Protein AF-A0A523SKN9-F1 (afdb_monomer)

Sequence (69 aa):
MTKTGDHVRCPQCGGPARVVWISQDEKTEAIKCTRYHSQISPPPTKFSSRAQSKTKKGMVFLIEINQKK

Foldseek 3Di:
DFDFQDWDADPVPRATWTFHDADPVRFKTKIWHQDWDFDQQPDDDPPDPDRDGDTDGGDIDIDTPPPPD

Secondary structure (DSSP, 8-state):
---TT-EEE-TTTS-EEEEEEE-TTSSEEEEEESSEEEE-PSPPPTT-S----EEEES-EEEEE-----

Solvent-accessible surface area (backbone atoms only — not comparable to full-atom values): 4266 Å² total; per-residue (Å²): 132,90,50,73,67,38,83,44,63,23,92,90,75,65,43,64,20,27,28,74,41,67,44,96,84,66,46,37,36,32,34,32,21,71,52,73,42,72,40,79,50,72,75,59,53,102,88,46,99,69,66,62,70,47,73,40,66,54,52,69,45,80,41,72,55,79,75,80,124

pLDDT: mean 80.8, std 15.56, range [39.31, 95.94]

Nearest PDB structures (foldseek):
  8rap-assembly1_Z  TM=5.886E-01  e=3.045E-01  Saccharomyces cerevisiae
  5xon-assembly1_W  TM=7.329E-01  e=4.240E+00  Komagataella phaffii GS115
  2b2e-assembly1_B  TM=3.150E-01  e=7.179E+00  Escherichia phage MS2

Structure (mmCIF, N/CA/C/O backbone):
data_AF-A0A523SKN9-F1
#
_entry.id   AF-A0A523SKN9-F1
#
loop_
_atom_site.group_PDB
_atom_site.id
_atom_site.type_symbol
_atom_site.label_atom_id
_atom_site.label_alt_id
_atom_site.label_comp_id
_atom_site.label_asym_id
_atom_site.label_entity_id
_atom_site.label_seq_id
_atom_site.pdbx_PDB_ins_code
_atom_site.Cartn_x
_atom_site.Cartn_y
_atom_site.Cartn_z
_atom_site.occupancy
_atom_site.B_iso_or_equiv
_atom_site.auth_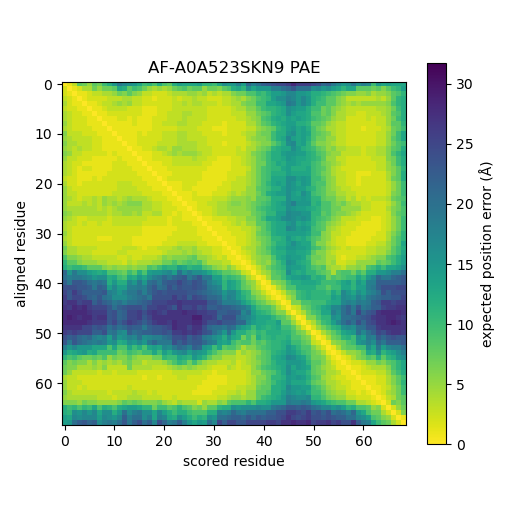seq_id
_atom_site.auth_comp_id
_atom_site.auth_asym_id
_atom_site.auth_atom_id
_atom_site.pdbx_PDB_model_num
ATOM 1 N N . MET A 1 1 ? -15.922 4.690 2.452 1.00 65.12 1 MET A N 1
ATOM 2 C CA . MET A 1 1 ? -15.062 3.601 2.950 1.00 65.12 1 MET A CA 1
ATOM 3 C C . MET A 1 1 ? -14.338 2.990 1.776 1.00 65.12 1 MET A C 1
ATOM 5 O O . MET A 1 1 ? -15.009 2.545 0.850 1.00 65.12 1 MET A O 1
ATOM 9 N N . THR A 1 2 ? -13.010 3.032 1.796 1.00 79.44 2 THR A N 1
ATOM 10 C CA . THR A 1 2 ? -12.171 2.242 0.893 1.00 79.44 2 THR A CA 1
ATOM 11 C C . THR A 1 2 ? -12.365 0.757 1.189 1.00 79.44 2 THR A C 1
ATOM 13 O O . THR A 1 2 ? -12.592 0.363 2.332 1.00 79.44 2 THR A O 1
ATOM 16 N N . LYS A 1 3 ? -12.313 -0.072 0.152 1.00 88.44 3 LYS A N 1
ATOM 17 C CA . LYS A 1 3 ? -12.376 -1.532 0.222 1.00 88.44 3 LYS A CA 1
ATOM 18 C C . LYS A 1 3 ? -11.102 -2.127 -0.356 1.00 88.44 3 LYS A C 1
ATOM 20 O O . LYS A 1 3 ? -10.428 -1.531 -1.196 1.00 88.44 3 LYS A O 1
ATOM 25 N N . THR A 1 4 ? -10.772 -3.345 0.067 1.00 91.31 4 THR A N 1
ATOM 26 C CA . THR A 1 4 ? -9.704 -4.107 -0.583 1.00 91.31 4 THR A CA 1
ATOM 27 C C . THR A 1 4 ? -10.017 -4.277 -2.071 1.00 91.31 4 THR A C 1
ATOM 29 O O . THR A 1 4 ? -11.102 -4.716 -2.440 1.00 91.31 4 THR A O 1
ATOM 32 N N . GLY A 1 5 ? -9.055 -3.927 -2.922 1.00 92.00 5 GLY A N 1
ATOM 33 C CA . GLY A 1 5 ? -9.183 -3.918 -4.377 1.00 92.00 5 GLY A CA 1
ATOM 34 C C . GLY A 1 5 ? -9.357 -2.527 -4.991 1.00 92.00 5 GLY A C 1
ATOM 35 O O . GLY A 1 5 ? -9.062 -2.382 -6.180 1.00 92.00 5 GLY A O 1
ATOM 36 N N . ASP A 1 6 ? -9.746 -1.520 -4.204 1.00 93.50 6 ASP A N 1
ATOM 37 C CA . ASP A 1 6 ? -10.008 -0.166 -4.699 1.00 93.50 6 ASP A CA 1
ATOM 38 C C . ASP A 1 6 ? -8.766 0.483 -5.313 1.00 93.50 6 ASP A C 1
ATOM 40 O O . ASP A 1 6 ? -7.633 0.295 -4.851 1.00 93.50 6 ASP A O 1
ATOM 44 N N . HIS A 1 7 ? -8.985 1.287 -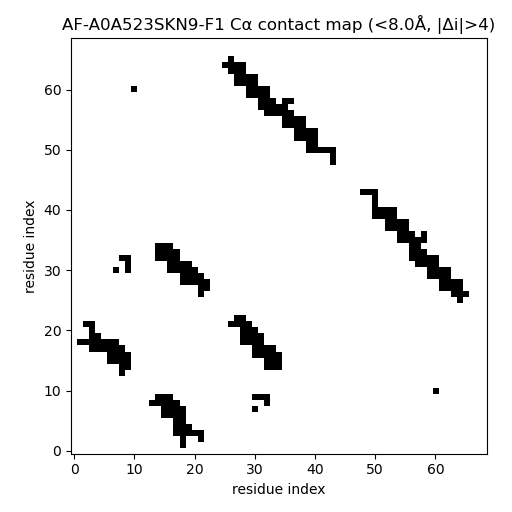6.358 1.00 94.06 7 HIS A N 1
ATOM 45 C CA . HIS A 1 7 ? -7.943 2.107 -6.966 1.00 94.06 7 HIS A CA 1
ATOM 46 C C . HIS A 1 7 ? -7.704 3.366 -6.145 1.00 94.06 7 HIS A C 1
ATOM 48 O O . HIS A 1 7 ? -8.597 4.186 -5.947 1.00 94.06 7 HIS A O 1
ATOM 54 N N . VAL A 1 8 ? -6.455 3.552 -5.739 1.00 92.75 8 VAL A N 1
ATOM 55 C CA . VAL A 1 8 ? -6.002 4.711 -4.969 1.00 92.75 8 VAL A CA 1
ATOM 56 C C . VAL A 1 8 ? -4.704 5.252 -5.560 1.00 92.75 8 VAL A C 1
ATOM 58 O O . VAL A 1 8 ? -4.100 4.652 -6.458 1.00 92.75 8 VAL A O 1
ATOM 61 N N . ARG A 1 9 ? -4.262 6.414 -5.076 1.00 93.06 9 ARG A N 1
ATOM 62 C CA . ARG A 1 9 ? -2.963 6.978 -5.450 1.00 93.06 9 ARG A CA 1
ATOM 63 C C . ARG A 1 9 ? -1.885 6.483 -4.496 1.00 93.06 9 ARG A C 1
ATOM 65 O O . ARG A 1 9 ? -2.095 6.401 -3.292 1.00 93.06 9 ARG A O 1
ATOM 72 N N . CYS A 1 10 ? -0.718 6.166 -5.043 1.00 91.75 10 CYS A N 1
ATOM 73 C CA . CYS A 1 10 ? 0.458 5.824 -4.260 1.00 91.75 10 CYS A CA 1
ATOM 74 C C . CYS A 1 10 ? 0.843 7.020 -3.378 1.00 91.75 10 CYS A C 1
ATOM 76 O O . CYS A 1 10 ? 1.077 8.100 -3.930 1.00 91.75 10 CYS A O 1
ATOM 78 N N . PRO A 1 11 ? 0.981 6.845 -2.056 1.00 89.25 11 PRO A N 1
ATOM 79 C CA . PRO A 1 11 ? 1.322 7.947 -1.160 1.00 89.25 11 PRO A CA 1
ATOM 80 C C . PRO A 1 11 ? 2.727 8.510 -1.423 1.00 89.25 11 PRO A C 1
ATOM 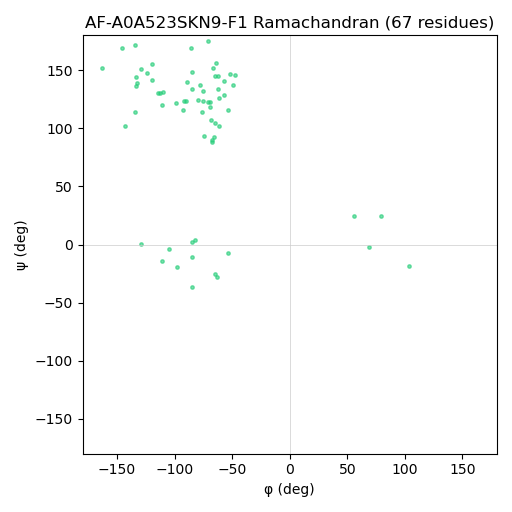82 O O . PRO A 1 11 ? 2.970 9.683 -1.172 1.00 89.25 11 PRO A O 1
ATOM 85 N N . GLN A 1 12 ? 3.646 7.710 -1.979 1.00 89.19 12 GLN A N 1
ATOM 86 C CA . GLN A 1 12 ? 5.015 8.154 -2.254 1.00 89.19 12 GLN A CA 1
ATOM 87 C C . GLN A 1 12 ?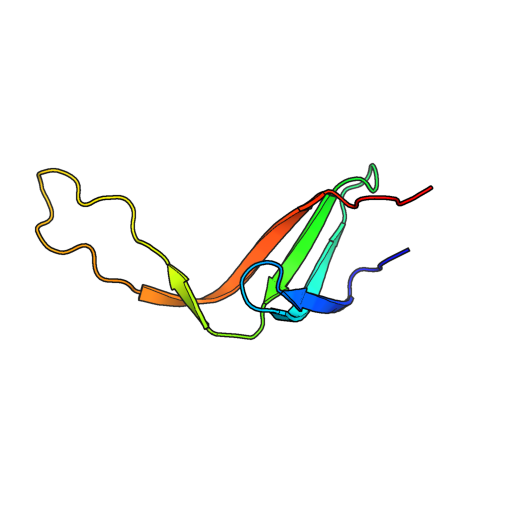 5.171 8.887 -3.600 1.00 89.19 12 GLN A C 1
ATOM 89 O O . GLN A 1 12 ? 5.992 9.792 -3.702 1.00 89.19 12 GLN A O 1
ATOM 94 N N . CYS A 1 13 ? 4.454 8.487 -4.659 1.00 90.06 13 CYS A N 1
ATOM 95 C CA . CYS A 1 13 ? 4.677 9.028 -6.015 1.00 90.06 13 CYS A CA 1
ATOM 96 C C . CYS A 1 13 ? 3.419 9.529 -6.736 1.00 90.06 13 CYS A C 1
ATOM 98 O O . CYS A 1 13 ? 3.500 9.912 -7.901 1.00 90.06 13 CYS A O 1
ATOM 100 N N . GLY A 1 14 ? 2.241 9.448 -6.111 1.00 91.31 14 GLY A N 1
ATOM 101 C CA . GLY A 1 14 ? 0.955 9.816 -6.715 1.00 91.31 14 GLY A CA 1
ATOM 102 C C . GLY A 1 14 ? 0.476 8.893 -7.846 1.00 91.31 14 GLY A C 1
ATOM 103 O O . GLY A 1 14 ? -0.610 9.098 -8.384 1.00 91.31 14 GLY A O 1
ATOM 104 N N . GLY A 1 15 ? 1.265 7.879 -8.220 1.00 92.31 15 GLY A N 1
ATOM 105 C CA . GLY A 1 15 ? 0.945 6.931 -9.286 1.00 92.31 15 GLY A CA 1
ATOM 106 C C . GLY A 1 15 ? -0.191 5.958 -8.937 1.00 92.31 15 GLY A C 1
ATOM 107 O O . GLY A 1 15 ? -0.657 5.931 -7.801 1.00 92.31 15 GLY A O 1
ATOM 108 N N . PRO A 1 16 ? -0.624 5.116 -9.892 1.00 94.25 16 PRO A N 1
ATOM 109 C CA . PRO A 1 16 ? -1.673 4.132 -9.661 1.00 94.25 16 PRO A CA 1
ATOM 110 C C . PRO A 1 16 ? -1.265 3.107 -8.597 1.00 94.25 16 PRO A C 1
ATOM 112 O O . PRO A 1 16 ? -0.159 2.553 -8.612 1.00 94.25 16 PRO A O 1
ATOM 115 N N . ALA A 1 17 ? -2.184 2.842 -7.680 1.00 94.38 17 ALA A N 1
ATOM 116 C CA . ALA A 1 17 ? -2.027 1.879 -6.609 1.00 94.38 17 ALA A CA 1
ATOM 117 C C . ALA A 1 17 ? -3.367 1.203 -6.285 1.00 94.38 17 ALA A C 1
ATOM 119 O O . ALA A 1 17 ? -4.418 1.600 -6.795 1.00 94.38 17 ALA A O 1
ATOM 120 N N . ARG A 1 18 ? -3.318 0.145 -5.473 1.00 95.62 18 ARG A N 1
ATOM 121 C CA . ARG A 1 18 ? -4.511 -0.559 -4.996 1.00 95.62 18 ARG A CA 1
ATOM 122 C C . ARG A 1 18 ? -4.454 -0.816 -3.505 1.00 95.62 18 ARG A C 1
ATOM 124 O O . ARG A 1 18 ? -3.385 -1.153 -2.997 1.00 95.62 18 ARG A O 1
ATOM 131 N N . VAL A 1 19 ? -5.600 -0.737 -2.842 1.00 94.69 19 VAL A N 1
ATOM 132 C CA . VAL A 1 19 ? -5.747 -1.223 -1.468 1.0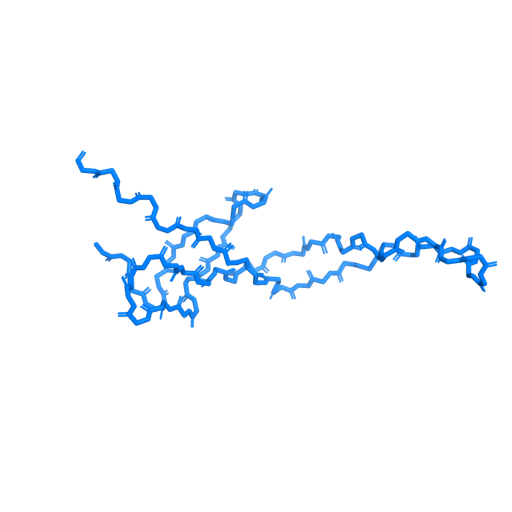0 94.69 19 VAL A CA 1
ATOM 133 C C . VAL A 1 19 ? -5.656 -2.748 -1.495 1.00 94.69 19 VAL A C 1
ATOM 135 O O . VAL A 1 19 ? -6.406 -3.404 -2.215 1.00 94.69 19 VAL A O 1
ATOM 138 N N . VAL A 1 20 ? -4.715 -3.328 -0.758 1.00 95.94 20 VAL A N 1
ATOM 139 C CA . VAL A 1 20 ? -4.499 -4.787 -0.702 1.00 95.94 20 VAL A CA 1
ATOM 140 C C . VAL A 1 20 ? -4.876 -5.395 0.640 1.00 95.94 20 VAL A C 1
ATOM 142 O O . VAL A 1 20 ? -5.006 -6.611 0.729 1.00 95.94 20 VAL A O 1
ATOM 145 N N . TRP A 1 21 ? -5.067 -4.565 1.662 1.00 95.88 21 TRP A N 1
ATOM 146 C CA . TRP A 1 21 ? -5.487 -4.985 2.992 1.00 95.88 21 TRP A CA 1
ATOM 147 C C . TRP A 1 21 ? -5.998 -3.776 3.782 1.00 95.88 21 TRP A C 1
ATOM 149 O O . TRP A 1 21 ? -5.555 -2.654 3.535 1.00 95.88 21 TRP A O 1
ATOM 159 N N . ILE A 1 22 ? -6.913 -4.010 4.718 1.00 93.75 22 ILE A N 1
ATOM 160 C CA . ILE A 1 22 ? -7.430 -3.018 5.668 1.00 93.75 22 ILE A CA 1
ATOM 161 C C . ILE A 1 22 ? -7.399 -3.670 7.052 1.00 93.75 22 ILE A C 1
ATOM 163 O O . ILE A 1 22 ? -7.707 -4.859 7.178 1.00 93.75 22 ILE A O 1
ATOM 167 N N . SER A 1 23 ? -6.993 -2.916 8.071 1.00 93.50 23 SER A N 1
ATOM 168 C CA . SER A 1 23 ? -6.972 -3.381 9.453 1.00 93.50 23 SER A CA 1
ATOM 169 C C . SER A 1 23 ? -8.380 -3.627 9.982 1.00 93.50 23 SER A C 1
ATOM 171 O O . SER A 1 23 ? -9.347 -2.998 9.559 1.00 93.50 23 SER A O 1
ATOM 173 N N . GLN A 1 24 ? -8.504 -4.544 10.941 1.00 92.00 24 GLN A N 1
ATOM 174 C CA . GLN A 1 24 ? -9.799 -4.892 11.529 1.00 92.00 24 GLN A CA 1
ATOM 175 C C . GLN A 1 24 ? -10.454 -3.715 12.271 1.00 92.00 24 GLN A C 1
ATOM 177 O O . GLN A 1 24 ? -11.674 -3.654 12.365 1.00 92.00 24 GLN A O 1
ATOM 182 N N . ASP A 1 25 ? -9.648 -2.788 12.792 1.00 91.19 25 ASP A N 1
ATOM 183 C CA . ASP A 1 25 ? -10.115 -1.558 13.435 1.00 91.19 25 ASP A CA 1
ATOM 184 C C . ASP A 1 25 ? -10.380 -0.411 12.445 1.00 91.19 25 ASP A C 1
ATOM 186 O O . ASP A 1 25 ? -10.716 0.690 12.874 1.00 91.19 25 ASP A O 1
ATOM 190 N N . GLU A 1 26 ? -10.210 -0.658 11.140 1.00 88.56 26 GLU A N 1
ATOM 191 C CA . GLU A 1 26 ? -10.446 0.291 10.045 1.00 88.56 26 GLU A CA 1
ATOM 192 C C . GLU A 1 26 ? -9.662 1.610 10.162 1.00 88.56 26 GLU A C 1
ATOM 194 O O . GLU A 1 26 ? -10.055 2.641 9.607 1.00 88.56 26 GLU A O 1
ATOM 199 N N . LYS A 1 27 ? -8.529 1.592 10.873 1.00 90.31 27 LYS A N 1
ATOM 200 C CA . LYS A 1 27 ? -7.636 2.752 11.021 1.00 90.31 27 LYS A CA 1
ATOM 201 C C . LYS A 1 27 ? -6.457 2.729 10.070 1.00 90.31 27 LYS A C 1
ATOM 203 O O . LYS A 1 27 ? -5.836 3.766 9.856 1.00 90.31 27 LYS A O 1
ATOM 208 N N . THR A 1 28 ? -6.114 1.574 9.514 1.00 92.31 28 THR A N 1
ATOM 209 C CA . THR A 1 28 ? -4.922 1.410 8.685 1.00 92.31 28 THR A CA 1
ATOM 210 C C . THR A 1 28 ? -5.265 0.650 7.417 1.00 92.31 28 THR A C 1
ATOM 212 O O . THR A 1 28 ? -5.945 -0.371 7.451 1.00 92.31 28 THR A O 1
ATOM 215 N N . GLU A 1 29 ? -4.746 1.113 6.286 1.00 94.06 29 GLU A N 1
ATOM 216 C CA . GLU A 1 29 ? -4.815 0.381 5.026 1.00 94.06 29 GLU A CA 1
ATOM 217 C C . GLU A 1 29 ? -3.425 0.151 4.441 1.00 94.06 29 GLU A C 1
ATOM 219 O O . GLU A 1 29 ? -2.501 0.953 4.596 1.00 94.06 29 GLU A O 1
ATOM 224 N N . ALA A 1 30 ? -3.279 -0.982 3.758 1.00 94.56 30 ALA A N 1
ATOM 225 C CA . ALA A 1 30 ? -2.096 -1.306 2.988 1.00 94.56 30 ALA A CA 1
ATOM 226 C C . ALA A 1 30 ? -2.354 -1.001 1.512 1.00 94.56 30 ALA A C 1
ATOM 228 O O . ALA A 1 30 ? -3.247 -1.577 0.887 1.00 94.56 30 ALA A O 1
ATOM 229 N N . ILE A 1 31 ? -1.526 -0.139 0.931 1.00 94.56 31 ILE A N 1
ATOM 230 C CA . ILE A 1 31 ? -1.609 0.284 -0.463 1.00 94.56 31 ILE A CA 1
ATOM 231 C C . ILE A 1 31 ? -0.426 -0.279 -1.239 1.00 94.56 31 ILE A C 1
ATOM 233 O O . ILE A 1 31 ? 0.724 0.059 -0.968 1.00 94.56 31 ILE A O 1
ATOM 237 N N . LYS A 1 32 ? -0.696 -1.083 -2.267 1.00 94.56 32 LYS A N 1
ATOM 238 C CA . LYS A 1 32 ? 0.312 -1.582 -3.205 1.00 94.56 32 LYS A CA 1
ATOM 239 C C . LYS A 1 32 ? 0.417 -0.669 -4.419 1.00 94.56 32 LYS A C 1
ATOM 241 O O . LYS A 1 32 ? -0.516 -0.590 -5.220 1.00 94.56 32 LYS A O 1
ATOM 246 N N . CYS A 1 33 ? 1.568 -0.032 -4.614 1.00 93.88 33 CYS A N 1
ATOM 247 C CA . CYS A 1 33 ? 1.832 0.728 -5.833 1.00 93.88 33 CYS A CA 1
ATOM 248 C C . CYS A 1 33 ? 2.190 -0.201 -6.998 1.00 93.88 33 CYS A C 1
ATOM 250 O O . CYS A 1 33 ? 2.975 -1.135 -6.845 1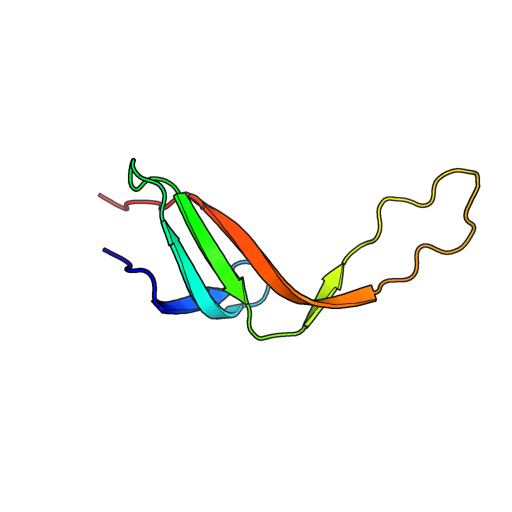.00 93.88 33 CYS A O 1
ATOM 252 N N . THR A 1 34 ? 1.658 0.062 -8.193 1.00 91.00 34 THR A N 1
ATOM 253 C CA . THR A 1 34 ? 1.986 -0.733 -9.389 1.00 91.00 34 THR A CA 1
ATOM 254 C C . THR A 1 34 ? 3.265 -0.264 -10.094 1.00 91.00 34 THR A C 1
ATOM 256 O O . THR A 1 34 ? 3.768 -0.972 -10.972 1.00 91.00 34 THR A O 1
ATOM 259 N N . ARG A 1 35 ? 3.810 0.899 -9.705 1.00 90.25 35 ARG A N 1
ATOM 260 C CA . ARG A 1 35 ? 5.052 1.470 -10.245 1.00 90.25 35 ARG A CA 1
ATOM 261 C C . ARG A 1 35 ? 6.298 0.928 -9.538 1.00 90.25 35 ARG A C 1
ATOM 263 O O . ARG A 1 35 ? 6.225 0.233 -8.523 1.00 90.25 35 ARG A O 1
ATOM 270 N N . TYR A 1 36 ? 7.451 1.230 -10.128 1.00 87.19 36 TYR A N 1
ATOM 271 C CA . TYR A 1 36 ? 8.761 0.953 -9.553 1.00 87.19 36 TYR A CA 1
ATOM 272 C C . TYR A 1 36 ? 9.157 2.083 -8.609 1.00 87.19 36 TYR A C 1
ATOM 274 O O . TYR A 1 36 ? 9.059 3.255 -8.965 1.00 87.19 36 TYR A O 1
ATOM 282 N N . HIS A 1 37 ? 9.640 1.713 -7.433 1.00 84.19 37 HIS A N 1
ATOM 283 C CA . HIS A 1 37 ? 10.224 2.627 -6.463 1.00 84.19 37 HIS A CA 1
ATOM 284 C C . HIS A 1 37 ? 11.673 2.226 -6.214 1.00 84.19 37 HIS A C 1
ATOM 286 O O . HIS A 1 37 ? 11.987 1.035 -6.155 1.00 84.19 37 HIS A O 1
ATOM 292 N N . SER A 1 38 ? 12.568 3.199 -6.066 1.00 76.50 38 SER A N 1
ATOM 293 C CA . SER A 1 38 ? 13.907 2.935 -5.549 1.00 76.50 38 SER A CA 1
ATOM 294 C C . SER A 1 38 ? 13.783 2.563 -4.075 1.00 76.50 38 SER A C 1
ATOM 296 O O . SER A 1 38 ? 13.312 3.350 -3.256 1.00 76.50 38 SER A O 1
ATOM 298 N N . GLN A 1 39 ? 14.189 1.346 -3.720 1.00 69.88 39 GLN A N 1
ATOM 299 C CA . GLN A 1 39 ? 14.461 1.053 -2.324 1.00 69.88 39 GLN A CA 1
ATOM 300 C C . GLN A 1 39 ? 15.814 1.688 -2.021 1.00 69.88 39 GLN A C 1
ATOM 302 O O . GLN A 1 39 ? 16.830 1.289 -2.598 1.00 69.88 39 GLN A O 1
ATOM 307 N N . ILE A 1 40 ? 15.826 2.698 -1.150 1.00 62.16 40 ILE A N 1
ATOM 308 C CA . ILE A 1 40 ? 17.066 3.094 -0.492 1.00 62.16 40 ILE A CA 1
ATOM 309 C C . ILE A 1 40 ? 17.434 1.884 0.362 1.00 62.16 40 ILE A C 1
ATOM 311 O O . ILE A 1 40 ? 16.759 1.569 1.342 1.00 62.16 40 ILE A O 1
ATOM 315 N N . SER A 1 41 ? 18.424 1.124 -0.100 1.00 57.41 41 SER A N 1
ATOM 316 C CA . SER A 1 41 ? 19.045 0.077 0.704 1.00 57.41 41 SER A CA 1
ATOM 317 C C . SER A 1 41 ? 19.453 0.693 2.046 1.00 57.41 41 SER A C 1
ATOM 319 O O . SER A 1 41 ? 19.802 1.878 2.058 1.00 57.41 41 SER A O 1
ATOM 321 N N . PRO A 1 42 ? 19.403 -0.053 3.165 1.00 58.66 42 PRO A N 1
ATOM 322 C CA . PRO A 1 42 ? 19.883 0.464 4.442 1.00 58.66 42 PRO A CA 1
ATOM 323 C C . PRO A 1 42 ? 21.262 1.112 4.254 1.00 58.66 42 PRO A C 1
ATOM 325 O O . PRO A 1 42 ? 22.018 0.664 3.377 1.00 58.66 42 PRO A O 1
ATOM 328 N N . PRO A 1 43 ? 21.570 2.183 5.013 1.00 56.19 43 PRO A N 1
ATOM 329 C CA . PRO A 1 43 ? 22.828 2.898 4.862 1.00 56.19 43 PRO A CA 1
ATOM 330 C C . PRO A 1 43 ? 23.976 1.886 4.861 1.00 56.19 43 PRO A C 1
ATOM 332 O O . PRO A 1 43 ? 23.919 0.914 5.623 1.00 56.19 43 PRO A O 1
ATOM 335 N N . PRO A 1 44 ? 24.968 2.058 3.970 1.00 54.75 44 PRO A N 1
ATOM 336 C CA . PRO A 1 44 ? 26.037 1.088 3.819 1.00 54.75 44 PRO A CA 1
ATOM 337 C C . PRO A 1 44 ? 26.658 0.846 5.193 1.00 54.75 44 PRO A C 1
ATOM 339 O O . PRO A 1 44 ? 27.186 1.760 5.827 1.00 54.75 44 PRO A O 1
ATOM 342 N N . THR A 1 45 ? 26.540 -0.384 5.688 1.00 58.47 45 THR A N 1
ATOM 343 C CA . THR A 1 45 ? 27.282 -0.791 6.879 1.00 58.47 45 THR A CA 1
ATOM 344 C C . THR A 1 45 ? 28.771 -0.737 6.533 1.00 58.47 45 THR A C 1
ATOM 346 O O . THR A 1 45 ? 29.137 -0.846 5.359 1.00 58.47 45 THR A O 1
ATOM 349 N N . LYS A 1 46 ? 29.650 -0.582 7.533 1.00 58.66 46 LYS A N 1
ATOM 350 C CA . LYS A 1 46 ? 31.115 -0.457 7.347 1.00 58.66 46 LYS A CA 1
ATOM 351 C C . LYS A 1 46 ? 31.762 -1.591 6.518 1.00 58.66 46 LYS A C 1
ATOM 353 O O . LYS A 1 46 ? 32.937 -1.494 6.191 1.00 58.66 46 LYS A O 1
ATOM 358 N N . PHE A 1 47 ? 31.007 -2.638 6.172 1.00 60.12 47 PHE A N 1
ATOM 359 C CA . PHE A 1 47 ? 31.432 -3.808 5.409 1.00 60.12 47 PHE A CA 1
ATOM 360 C C . PHE A 1 47 ? 30.963 -3.850 3.940 1.00 60.12 47 PHE A C 1
ATOM 362 O O . PHE A 1 47 ? 31.341 -4.770 3.219 1.00 60.12 47 PHE A O 1
ATOM 369 N N . SER A 1 48 ? 30.158 -2.892 3.457 1.00 55.47 48 SER A N 1
ATOM 370 C CA . SER A 1 48 ? 29.717 -2.873 2.051 1.00 55.47 48 SER A CA 1
ATOM 371 C C . SER A 1 48 ? 29.844 -1.484 1.428 1.00 55.47 48 SER A C 1
ATOM 373 O O . SER A 1 48 ? 29.125 -0.558 1.794 1.00 55.47 48 SER A O 1
ATOM 375 N N . SER A 1 49 ? 30.728 -1.338 0.444 1.00 57.28 49 SER A N 1
ATOM 376 C CA . SER A 1 49 ? 31.107 -0.054 -0.161 1.00 57.28 49 SER A CA 1
ATOM 377 C C . SER A 1 49 ? 30.156 0.475 -1.246 1.00 57.28 49 SER A C 1
ATOM 379 O O . SER A 1 49 ? 30.425 1.525 -1.825 1.00 57.28 49 SER A O 1
ATOM 381 N N . ARG A 1 50 ? 29.024 -0.184 -1.537 1.00 56.09 50 ARG A N 1
ATOM 382 C CA . ARG A 1 50 ? 28.017 0.333 -2.485 1.00 56.09 50 ARG A CA 1
ATOM 383 C C . ARG A 1 50 ? 26.597 0.002 -2.035 1.00 56.09 50 ARG A C 1
ATOM 385 O O . ARG A 1 50 ? 26.111 -1.102 -2.272 1.00 56.09 5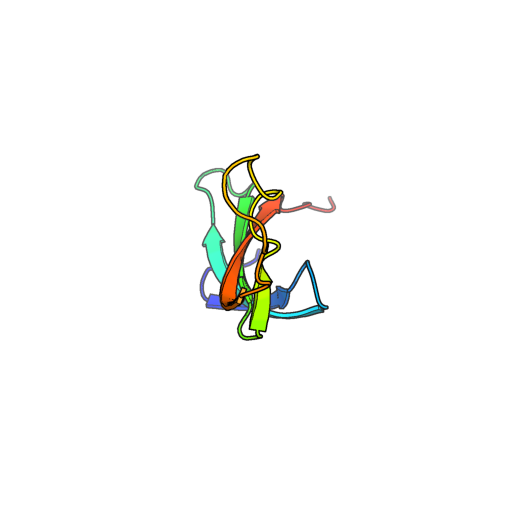0 ARG A O 1
ATOM 392 N N . ALA A 1 51 ? 25.899 0.980 -1.462 1.00 56.19 51 ALA A N 1
ATOM 393 C CA . ALA A 1 51 ? 24.444 0.935 -1.365 1.00 56.19 51 ALA A CA 1
ATOM 394 C C . ALA A 1 51 ? 23.862 1.050 -2.784 1.00 56.19 51 ALA A C 1
ATOM 396 O O . ALA A 1 51 ? 23.654 2.143 -3.302 1.00 56.19 51 ALA 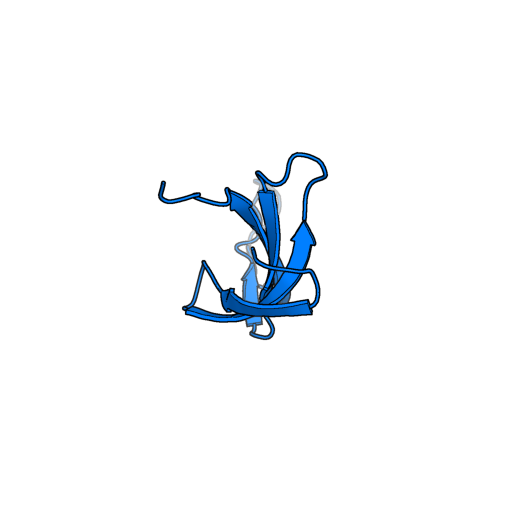A O 1
ATOM 397 N N . GLN A 1 52 ? 23.661 -0.082 -3.461 1.00 57.53 52 GLN A N 1
ATOM 398 C CA . GLN A 1 52 ? 22.971 -0.087 -4.747 1.00 57.53 52 GLN A CA 1
ATOM 399 C C . GLN A 1 52 ? 21.491 0.214 -4.509 1.00 57.53 52 GLN A C 1
ATOM 401 O O . GLN A 1 52 ? 20.821 -0.496 -3.754 1.00 57.53 52 GLN A O 1
ATOM 406 N N . SER A 1 53 ? 20.978 1.261 -5.149 1.00 60.62 53 SER A N 1
ATOM 407 C CA . SER A 1 53 ? 19.546 1.516 -5.230 1.00 60.62 53 SER A CA 1
ATOM 408 C C . SER A 1 53 ? 18.919 0.433 -6.108 1.00 60.62 53 SER A C 1
ATOM 410 O O . SER A 1 53 ? 19.103 0.398 -7.322 1.00 60.62 53 SER A O 1
ATOM 412 N N . LYS A 1 54 ? 18.193 -0.505 -5.494 1.00 68.62 54 LYS A N 1
ATOM 413 C CA . LYS A 1 54 ? 17.423 -1.502 -6.247 1.00 68.62 54 LYS A CA 1
ATOM 414 C C . LYS A 1 54 ? 16.020 -0.961 -6.461 1.00 68.62 54 LYS A C 1
ATOM 416 O O . LYS A 1 54 ? 15.325 -0.625 -5.501 1.00 68.62 54 LYS A O 1
ATOM 421 N N . THR A 1 55 ? 15.591 -0.870 -7.714 1.00 73.31 55 THR A N 1
ATOM 422 C CA . THR A 1 55 ? 14.199 -0.553 -8.030 1.00 73.31 55 THR A CA 1
ATOM 423 C C . THR A 1 55 ? 13.336 -1.785 -7.766 1.00 73.31 55 THR A C 1
ATOM 425 O O . THR A 1 55 ? 13.588 -2.870 -8.285 1.00 73.31 55 THR A O 1
ATOM 428 N N . LYS A 1 56 ? 12.314 -1.640 -6.921 1.00 79.31 56 LYS A N 1
ATOM 429 C CA . LYS A 1 56 ? 11.327 -2.685 -6.636 1.00 79.31 56 LYS A CA 1
ATOM 430 C C . LYS A 1 56 ? 9.959 -2.243 -7.131 1.00 79.31 56 LYS A C 1
ATOM 432 O O . LYS A 1 56 ? 9.508 -1.135 -6.844 1.00 79.31 56 LYS A O 1
ATOM 437 N N . LYS A 1 57 ? 9.298 -3.123 -7.881 1.00 84.56 57 LYS A N 1
ATOM 438 C CA . LYS A 1 57 ? 7.890 -2.976 -8.264 1.00 84.56 57 LYS A CA 1
ATOM 439 C C . LYS A 1 57 ? 7.007 -3.526 -7.156 1.00 84.56 57 LYS A C 1
ATOM 441 O O . LYS A 1 57 ? 7.373 -4.511 -6.519 1.00 84.56 57 LYS A O 1
ATOM 446 N N . GLY A 1 58 ? 5.822 -2.951 -6.977 1.00 86.31 58 GLY A N 1
ATOM 447 C CA . GLY A 1 58 ? 4.841 -3.541 -6.069 1.00 86.31 58 GLY A CA 1
ATOM 448 C C . GLY A 1 58 ? 5.103 -3.241 -4.600 1.00 86.31 58 GLY A C 1
ATOM 449 O O . GLY A 1 58 ? 4.680 -4.040 -3.769 1.00 86.31 58 GLY A O 1
ATOM 450 N N . MET A 1 59 ? 5.807 -2.146 -4.280 1.00 90.50 59 MET A N 1
ATOM 451 C CA . MET A 1 59 ? 5.968 -1.725 -2.886 1.00 90.50 59 MET A CA 1
ATOM 452 C C . MET A 1 59 ? 4.604 -1.503 -2.237 1.00 90.50 59 MET A C 1
ATOM 454 O O . MET A 1 59 ? 3.682 -0.978 -2.871 1.00 90.50 59 MET A O 1
ATOM 458 N N . VAL A 1 60 ? 4.506 -1.923 -0.980 1.00 92.06 60 VAL A N 1
ATOM 459 C CA . VAL A 1 60 ? 3.313 -1.788 -0.152 1.00 92.06 60 VAL A CA 1
ATOM 460 C C . VAL A 1 60 ? 3.596 -0.761 0.932 1.00 92.06 60 VAL A C 1
ATOM 462 O O . VAL A 1 60 ? 4.625 -0.836 1.600 1.00 92.06 60 VAL A O 1
ATOM 465 N N . PHE A 1 61 ? 2.683 0.187 1.086 1.00 90.56 61 PHE A N 1
ATOM 466 C CA . PHE A 1 61 ? 2.731 1.242 2.088 1.00 90.56 61 PHE A CA 1
ATOM 467 C C . PHE A 1 61 ? 1.597 1.024 3.077 1.00 90.56 61 PHE A C 1
ATOM 469 O O . PHE A 1 61 ? 0.461 0.832 2.653 1.00 90.56 61 PHE A O 1
ATOM 476 N N . LEU A 1 62 ? 1.904 1.060 4.370 1.00 93.12 62 LEU A N 1
ATOM 477 C CA . LEU A 1 62 ? 0.896 1.128 5.422 1.00 93.12 62 LEU A CA 1
ATOM 478 C C . LEU A 1 62 ? 0.630 2.600 5.709 1.00 93.12 62 LEU A C 1
ATOM 480 O O . LEU A 1 62 ? 1.573 3.344 5.981 1.00 93.12 62 LEU A O 1
ATOM 484 N N . ILE A 1 63 ? -0.627 3.015 5.602 1.00 91.31 63 ILE A N 1
ATOM 485 C CA . ILE A 1 63 ? -1.035 4.386 5.897 1.00 91.31 63 ILE A CA 1
ATOM 486 C C . ILE A 1 63 ? -2.217 4.400 6.855 1.00 91.31 63 ILE A C 1
ATOM 488 O O . ILE A 1 63 ? -3.044 3.487 6.860 1.00 91.31 63 ILE A O 1
ATOM 492 N N . GLU A 1 64 ? -2.298 5.461 7.648 1.00 91.62 64 GLU A N 1
ATOM 493 C CA . GLU A 1 64 ? -3.461 5.732 8.479 1.00 91.62 64 GLU A CA 1
ATOM 494 C C . GLU A 1 64 ? -4.608 6.255 7.611 1.00 91.62 64 GLU A C 1
ATOM 496 O O . GLU A 1 64 ? -4.441 7.159 6.784 1.00 91.62 64 GLU A O 1
ATOM 501 N N . ILE A 1 65 ? -5.791 5.683 7.810 1.00 85.75 65 ILE A N 1
ATOM 502 C CA . ILE A 1 65 ? -7.026 6.156 7.205 1.00 85.75 65 ILE A CA 1
ATOM 503 C C . ILE A 1 65 ? -7.412 7.422 7.968 1.00 85.75 65 ILE A C 1
ATOM 505 O O . ILE A 1 65 ? -8.062 7.373 9.012 1.00 85.75 65 ILE A O 1
ATOM 509 N N . ASN A 1 66 ? -6.997 8.580 7.450 1.00 72.75 66 ASN A N 1
ATOM 510 C CA . ASN A 1 66 ? -7.470 9.868 7.942 1.00 72.75 66 ASN A CA 1
ATOM 511 C C . ASN A 1 66 ? -8.955 10.002 7.598 1.00 72.75 66 ASN A C 1
ATOM 513 O O . ASN A 1 66 ? -9.321 10.526 6.542 1.00 72.75 66 ASN A O 1
ATOM 517 N N . GLN A 1 67 ? -9.820 9.520 8.489 1.00 57.34 67 GLN A N 1
ATOM 518 C CA . GLN A 1 67 ? -11.236 9.844 8.449 1.00 57.34 67 GLN A CA 1
ATOM 519 C C . GLN A 1 67 ? -11.366 11.342 8.731 1.00 57.34 67 GLN A C 1
ATOM 521 O O . GLN A 1 67 ? -11.397 11.776 9.881 1.00 57.34 67 GLN A O 1
ATOM 526 N N . LYS A 1 68 ? -11.393 12.159 7.673 1.00 52.44 68 LYS A N 1
ATOM 527 C CA . LYS A 1 68 ? -11.947 13.507 7.786 1.00 52.44 68 LYS A CA 1
ATOM 528 C C . LYS A 1 68 ? -13.414 13.330 8.182 1.00 52.44 68 LYS A C 1
ATOM 530 O O 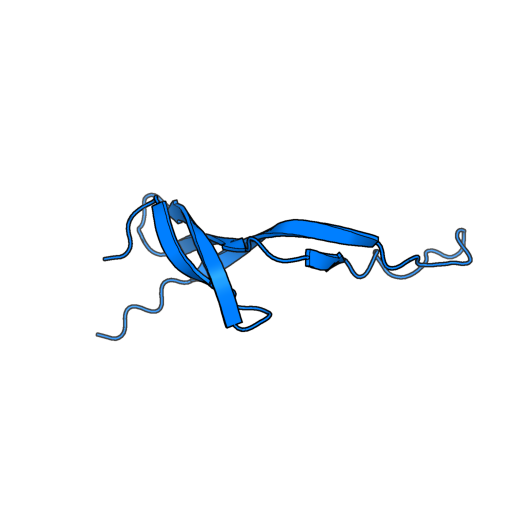. LYS A 1 68 ? -14.214 12.906 7.350 1.00 52.44 68 LYS A O 1
ATOM 535 N N . LYS A 1 69 ? -13.692 13.542 9.469 1.00 39.31 69 LYS A N 1
ATOM 536 C CA . LYS A 1 69 ? -15.038 13.773 9.998 1.00 39.31 69 LYS A CA 1
ATOM 537 C C . LYS A 1 69 ? -15.653 14.997 9.336 1.00 39.31 69 LYS A C 1
ATOM 539 O O . LYS A 1 69 ? -14.890 15.959 9.085 1.00 39.31 69 LYS A O 1
#

Mean predicted aligned error: 8.73 Å

Radius of gyration: 15.08 Å; Cα contacts (8 Å, |Δi|>4): 131; chains: 1; bounding box: 46×19×24 Å